Protein AF-A0A166N8Y9-F1 (afdb_monomer_lite)

Organism: NCBI:txid1314781

Foldseek 3Di:
DDDDDDDDDDDDDDDDDDDDDPPPPPDDPPPPVVVVVVVLVVQLVVLLVVLVVCLVVVVLVVSLVSLVVSCVSCVVVVPLQSNLLSLLSQLVSCVSVVVLVSNLVSLVVSVVSCVVCVVPDPDPSSPNLNRLVSNLVSLVSVDDPSPVVSVVSVVVSVVVVVVVVVVVVVVPPPPPDDDD

pLDDT: mean 71.62, std 19.55, range [33.66, 93.81]

Secondary structure (DSSP, 8-state):
------------------PPP---------HHHHHHHHHHHHHHHHHHHHHHHHHHTT-HHHHHHHHHHHHHHHHHHT-HHHHHHHHHHHHHHHHHTT-HHHHHHHHHHHHHHHHHHGGG---GGGSGGGTHHHHHHHHHHH-HHHHHHHHHHHHHHHHHHHHHHHHHHTTGGGSS----

Radius of gyration: 31.14 Å; chains: 1; bounding box: 66×86×110 Å

Structure (mmCIF, N/CA/C/O backbone):
data_AF-A0A166N8Y9-F1
#
_entry.id   AF-A0A166N8Y9-F1
#
loop_
_atom_site.group_PDB
_atom_sit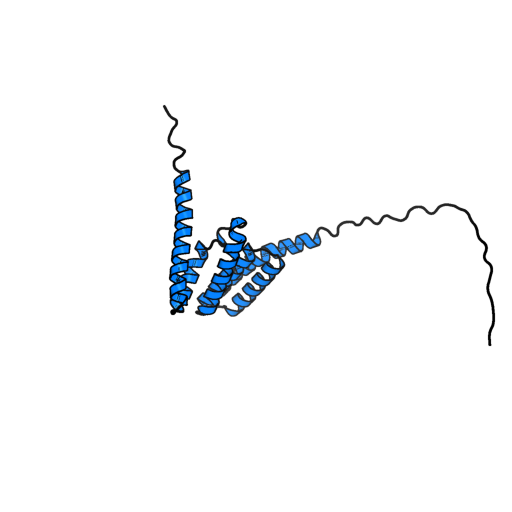e.id
_atom_site.type_symbol
_atom_site.label_atom_id
_atom_site.label_alt_id
_atom_site.label_comp_id
_atom_site.label_asym_id
_atom_site.label_entity_id
_atom_site.label_seq_id
_atom_site.pdbx_PDB_ins_code
_atom_site.Cartn_x
_atom_site.Cartn_y
_atom_site.Cartn_z
_atom_site.occupancy
_atom_site.B_iso_or_equiv
_atom_site.auth_seq_id
_atom_site.auth_comp_id
_atom_site.auth_asym_id
_atom_site.auth_atom_id
_atom_site.pdbx_PDB_model_num
ATOM 1 N N . MET A 1 1 ? 45.194 -43.444 56.008 1.00 37.38 1 MET A N 1
ATOM 2 C CA . MET A 1 1 ? 46.323 -44.370 55.785 1.00 37.38 1 MET A CA 1
ATOM 3 C C . MET A 1 1 ? 45.766 -45.474 54.902 1.00 37.38 1 MET A C 1
ATOM 5 O O . MET A 1 1 ? 44.922 -46.213 55.378 1.00 37.38 1 MET A O 1
ATOM 9 N N . SER A 1 2 ? 45.839 -45.320 53.576 1.00 37.31 2 SER A N 1
ATOM 10 C CA . SER A 1 2 ? 46.911 -45.880 52.722 1.00 37.31 2 SER A CA 1
ATOM 11 C C . SER A 1 2 ? 46.901 -47.411 52.855 1.00 37.31 2 SER A C 1
ATOM 13 O O . SER A 1 2 ? 46.999 -47.903 53.967 1.00 37.31 2 SER A O 1
ATOM 15 N N . THR A 1 3 ? 46.682 -48.221 51.819 1.00 39.25 3 THR A N 1
ATOM 16 C CA . THR A 1 3 ? 47.537 -48.358 50.631 1.00 39.25 3 THR A CA 1
ATOM 17 C C . THR A 1 3 ? 46.994 -49.506 49.751 1.00 39.25 3 THR A C 1
ATOM 19 O O . THR A 1 3 ? 46.595 -50.520 50.313 1.00 39.25 3 THR A O 1
ATOM 22 N N . THR A 1 4 ? 47.111 -49.360 48.415 1.00 44.19 4 THR A N 1
ATOM 23 C CA . THR A 1 4 ? 47.777 -50.335 47.500 1.00 44.19 4 THR A CA 1
ATOM 24 C C . THR A 1 4 ? 47.027 -51.637 47.168 1.00 44.19 4 THR A C 1
ATOM 26 O O . THR A 1 4 ? 46.474 -52.274 48.044 1.00 44.19 4 THR A O 1
ATOM 29 N N . THR A 1 5 ? 47.003 -52.190 45.952 1.00 43.38 5 THR A N 1
ATOM 30 C CA . THR A 1 5 ? 47.505 -51.840 44.611 1.00 43.38 5 THR A CA 1
ATOM 31 C C . THR A 1 5 ? 46.983 -52.921 43.650 1.00 43.38 5 THR A C 1
ATOM 33 O O . THR A 1 5 ? 46.765 -54.058 44.058 1.00 43.38 5 THR A O 1
ATOM 36 N N . LEU A 1 6 ? 46.780 -52.495 42.398 1.00 40.38 6 LEU A N 1
ATOM 37 C CA . LEU A 1 6 ? 46.874 -53.170 41.091 1.00 40.38 6 LEU A CA 1
ATOM 38 C C . LEU A 1 6 ? 47.536 -54.582 41.071 1.00 40.38 6 LEU A C 1
ATOM 40 O O . LEU A 1 6 ? 48.357 -54.893 41.916 1.00 40.38 6 LEU A O 1
ATOM 44 N N . LEU A 1 7 ? 47.371 -55.497 40.112 1.00 38.66 7 LEU A N 1
ATOM 45 C CA . LEU A 1 7 ? 47.236 -55.459 38.647 1.00 38.66 7 LEU A CA 1
ATOM 46 C C . LEU A 1 7 ? 47.187 -56.940 38.208 1.00 38.66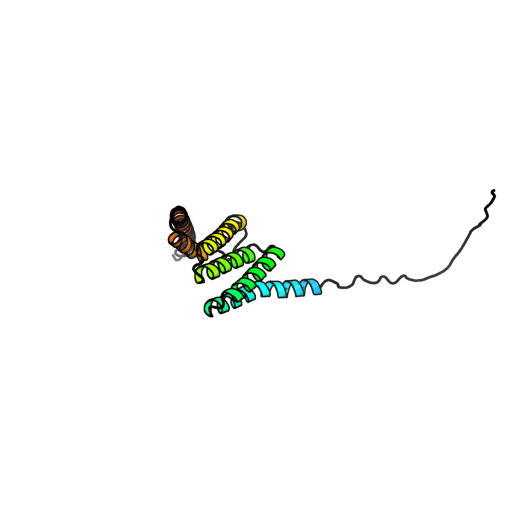 7 LEU A C 1
ATOM 48 O O . LEU A 1 7 ? 47.832 -57.757 38.862 1.00 38.66 7 LEU A O 1
ATOM 52 N N . ALA A 1 8 ? 46.539 -57.260 37.084 1.00 37.06 8 ALA A N 1
ATOM 53 C CA . ALA A 1 8 ? 47.124 -58.054 35.983 1.00 37.06 8 ALA A CA 1
ATOM 54 C C . ALA A 1 8 ? 46.040 -58.677 35.085 1.00 37.06 8 ALA A C 1
ATOM 56 O O . ALA A 1 8 ? 45.440 -59.701 35.395 1.00 37.06 8 ALA A O 1
ATOM 57 N N . THR A 1 9 ? 45.853 -58.065 33.919 1.00 44.09 9 THR A N 1
ATOM 58 C CA . THR A 1 9 ? 45.483 -58.732 32.659 1.00 44.09 9 THR A CA 1
ATOM 59 C C . THR A 1 9 ? 46.648 -59.597 32.154 1.00 44.09 9 THR A C 1
ATOM 61 O O . THR A 1 9 ? 47.800 -59.254 32.434 1.00 44.09 9 THR A O 1
ATOM 64 N N . PRO A 1 10 ? 46.395 -60.671 31.382 1.00 52.06 10 PRO A N 1
ATOM 65 C CA . PRO A 1 10 ? 46.471 -60.606 29.904 1.00 52.06 10 PRO A CA 1
ATOM 66 C C . PRO A 1 10 ? 45.335 -61.420 29.227 1.00 52.06 10 PRO A C 1
ATOM 68 O O . PRO A 1 10 ? 44.859 -62.398 29.784 1.00 52.06 10 PRO A O 1
ATOM 71 N N . SER A 1 11 ? 44.698 -60.969 28.142 1.00 36.09 11 SER A N 1
ATOM 72 C CA . SER A 1 11 ? 45.144 -60.797 26.741 1.00 36.09 11 SER A CA 1
ATOM 73 C C . SER A 1 11 ? 44.938 -62.037 25.851 1.00 36.09 11 SER A C 1
ATOM 75 O O . SER A 1 11 ? 45.506 -63.090 26.118 1.00 36.09 11 SER A O 1
ATOM 77 N N . ALA A 1 12 ? 44.222 -61.788 24.740 1.00 38.00 12 ALA A N 1
ATOM 78 C CA . ALA A 1 12 ? 44.209 -62.485 23.444 1.00 38.00 12 ALA A CA 1
ATOM 79 C C . ALA A 1 12 ? 43.550 -63.882 23.362 1.00 38.00 12 ALA A C 1
ATOM 81 O O . ALA A 1 12 ? 43.717 -64.711 24.238 1.00 38.00 12 ALA A O 1
ATOM 82 N N . ALA A 1 13 ? 42.852 -64.280 22.295 1.00 35.88 13 ALA A N 1
ATOM 83 C CA . ALA A 1 13 ? 42.321 -63.643 21.086 1.00 35.88 13 ALA A CA 1
ATOM 84 C C . ALA A 1 13 ? 41.553 -64.734 20.298 1.00 35.88 13 ALA A C 1
ATOM 86 O O . ALA A 1 13 ? 41.742 -65.919 20.564 1.00 35.88 13 ALA A O 1
ATOM 87 N N . THR A 1 14 ? 40.825 -64.311 19.251 1.00 38.50 14 THR A N 1
ATOM 88 C CA . THR A 1 14 ? 40.506 -65.101 18.035 1.00 38.50 14 THR A CA 1
ATOM 89 C C . THR A 1 14 ? 39.336 -66.083 18.171 1.00 38.50 14 THR A C 1
ATOM 91 O O . THR A 1 14 ? 39.322 -66.926 19.049 1.00 38.50 14 THR A O 1
ATOM 94 N N . SER A 1 15 ? 38.336 -66.151 17.296 1.00 35.28 15 SER A N 1
ATOM 95 C CA . SER A 1 15 ? 37.888 -65.387 16.126 1.00 35.28 15 SER A CA 1
ATOM 96 C C . SER A 1 15 ? 36.606 -66.090 15.663 1.00 35.28 15 SER A C 1
ATOM 98 O O . SER A 1 15 ? 36.519 -67.313 15.768 1.00 35.28 15 SER A O 1
ATOM 100 N N . GLY A 1 16 ? 35.655 -65.356 15.087 1.00 33.66 16 GLY A N 1
ATOM 101 C CA . GLY A 1 16 ? 34.751 -65.966 14.114 1.00 33.66 16 GLY A CA 1
ATOM 102 C C . GLY A 1 16 ? 33.277 -65.611 14.235 1.00 33.66 16 GLY A C 1
ATOM 103 O O . GLY A 1 16 ? 32.500 -66.364 14.805 1.00 33.66 16 GLY A O 1
ATOM 104 N N . ARG A 1 17 ? 32.908 -64.578 13.466 1.00 36.00 17 ARG A N 1
ATOM 105 C CA . ARG A 1 17 ? 31.687 -64.526 12.641 1.00 36.00 17 ARG A CA 1
ATOM 106 C C . ARG A 1 17 ? 30.414 -63.985 13.308 1.00 36.00 17 ARG A C 1
ATOM 108 O O . ARG A 1 17 ? 29.507 -64.726 13.663 1.00 36.00 17 ARG A O 1
ATOM 115 N N . MET A 1 18 ? 30.298 -62.655 13.311 1.00 34.88 18 MET A N 1
ATOM 116 C CA . MET A 1 18 ? 29.015 -61.950 13.388 1.00 34.88 18 MET A CA 1
ATOM 117 C C . MET A 1 18 ? 28.825 -61.157 12.089 1.00 34.88 18 MET A C 1
ATOM 119 O O . MET A 1 18 ? 29.598 -60.258 11.770 1.00 34.88 18 MET A O 1
ATOM 123 N N . THR A 1 19 ? 27.851 -61.576 11.290 1.00 42.44 19 THR A N 1
ATOM 124 C CA . THR A 1 19 ? 27.363 -60.885 10.089 1.00 42.44 19 THR A CA 1
ATOM 125 C C . THR A 1 19 ? 26.189 -59.967 10.453 1.00 42.44 19 THR A C 1
ATOM 127 O O . THR A 1 19 ? 25.627 -60.093 11.538 1.00 42.44 19 THR A O 1
ATOM 130 N N . PRO A 1 20 ? 25.727 -59.160 9.493 1.00 43.72 20 PRO A N 1
ATOM 131 C CA . PRO A 1 20 ? 26.089 -57.770 9.278 1.00 43.72 20 PRO A CA 1
ATOM 132 C C . PRO A 1 20 ? 25.250 -56.803 10.130 1.00 43.72 20 PRO A C 1
ATOM 134 O O . PRO A 1 20 ? 24.084 -57.043 10.434 1.00 43.72 20 PRO A O 1
ATOM 137 N N . ILE A 1 21 ? 25.849 -55.663 10.465 1.00 45.69 21 ILE A N 1
ATOM 138 C CA . ILE A 1 21 ? 25.146 -54.508 11.024 1.00 45.69 21 ILE A CA 1
ATOM 139 C C . ILE A 1 21 ? 24.193 -54.022 9.933 1.00 45.69 21 ILE A C 1
ATOM 141 O O . ILE A 1 21 ? 24.643 -53.643 8.851 1.00 45.69 21 ILE A O 1
ATOM 145 N N . SER A 1 22 ? 22.890 -54.077 10.195 1.00 36.88 22 SER A N 1
ATOM 146 C CA . SER A 1 22 ? 21.878 -53.489 9.327 1.00 36.88 22 SER A CA 1
ATOM 147 C C . SER A 1 22 ? 22.235 -52.028 9.072 1.00 36.88 22 SER A C 1
ATOM 149 O O . SER A 1 22 ? 22.172 -51.188 9.968 1.00 36.88 22 SER A O 1
ATOM 151 N N . THR A 1 23 ? 22.621 -51.725 7.838 1.00 39.50 23 THR A N 1
ATOM 152 C CA . THR A 1 23 ? 22.597 -50.378 7.286 1.00 39.50 23 THR A CA 1
ATOM 153 C C . THR A 1 23 ? 21.136 -49.956 7.208 1.00 39.50 23 THR A C 1
ATOM 155 O O . THR A 1 23 ? 20.470 -50.138 6.190 1.00 39.50 23 THR A O 1
ATOM 158 N N . THR A 1 24 ? 20.609 -49.424 8.313 1.00 42.00 24 THR A N 1
ATOM 159 C CA . THR A 1 24 ? 19.334 -48.711 8.294 1.00 42.00 24 THR A CA 1
ATOM 160 C C . THR A 1 24 ? 19.520 -47.515 7.380 1.00 42.00 24 THR A C 1
ATOM 162 O O . THR A 1 24 ? 20.180 -46.527 7.697 1.00 42.00 24 THR A O 1
ATOM 165 N N . THR A 1 25 ? 18.977 -47.686 6.188 1.00 41.31 25 THR A N 1
ATOM 166 C CA . THR A 1 25 ? 18.838 -46.704 5.136 1.00 41.31 25 THR A CA 1
ATOM 167 C C . THR A 1 25 ? 18.170 -45.475 5.745 1.00 41.31 25 THR A C 1
ATOM 169 O O . THR A 1 25 ? 17.063 -45.566 6.277 1.00 41.31 25 THR A O 1
ATOM 172 N N . LEU A 1 26 ? 18.851 -44.328 5.684 1.00 43.00 26 LEU A N 1
ATOM 173 C CA . LEU A 1 26 ? 18.283 -43.007 5.942 1.00 43.00 26 LEU A CA 1
ATOM 174 C C . LEU A 1 26 ? 17.269 -42.720 4.823 1.00 43.00 26 LEU A C 1
ATOM 176 O O . LEU A 1 26 ? 17.561 -42.045 3.841 1.00 43.00 26 LEU A O 1
ATOM 180 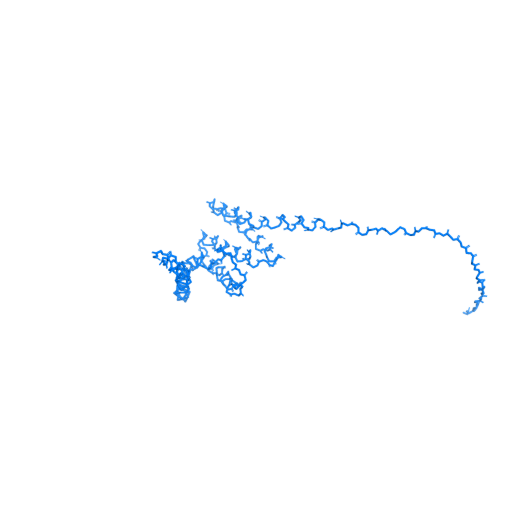N N . SER A 1 27 ? 16.108 -43.363 4.923 1.00 40.84 27 SER A N 1
ATOM 181 C CA . SER A 1 27 ? 15.041 -43.331 3.935 1.00 40.84 27 SER A CA 1
ATOM 182 C C . SER A 1 27 ? 14.030 -42.256 4.317 1.00 40.84 27 SER A C 1
ATOM 184 O O . SER A 1 27 ? 13.340 -42.357 5.328 1.00 40.84 27 SER A O 1
ATOM 186 N N . ALA A 1 28 ? 13.960 -41.237 3.462 1.00 41.53 28 ALA A N 1
ATOM 187 C CA . ALA A 1 28 ? 12.774 -40.426 3.203 1.00 41.53 28 ALA A CA 1
ATOM 188 C C . ALA A 1 28 ? 12.212 -39.563 4.355 1.00 41.53 28 ALA A C 1
ATOM 190 O O . ALA A 1 28 ? 11.026 -39.615 4.660 1.00 41.53 28 ALA A O 1
ATOM 191 N N . ALA A 1 29 ? 13.014 -38.634 4.884 1.00 43.50 29 ALA A N 1
ATOM 192 C CA . ALA A 1 29 ? 12.494 -37.433 5.562 1.00 43.50 29 ALA A CA 1
ATOM 193 C C . ALA A 1 29 ? 12.285 -36.241 4.595 1.00 43.50 29 ALA A C 1
ATOM 195 O O . ALA A 1 29 ? 12.289 -35.086 5.011 1.00 43.50 29 ALA A O 1
ATOM 196 N N . ALA A 1 30 ? 12.142 -36.502 3.292 1.00 49.38 30 ALA A N 1
ATOM 197 C CA . ALA A 1 30 ? 12.064 -35.461 2.267 1.00 49.38 30 ALA A CA 1
ATOM 198 C C . ALA A 1 30 ? 10.645 -34.985 1.860 1.00 49.38 30 ALA A C 1
ATOM 200 O O . ALA A 1 30 ? 10.565 -33.859 1.370 1.00 49.38 30 ALA A O 1
ATOM 201 N N . PRO A 1 31 ? 9.515 -35.712 2.046 1.00 47.84 31 PRO A N 1
ATOM 202 C CA . PRO A 1 31 ? 8.248 -35.227 1.485 1.00 47.84 31 PRO A CA 1
ATOM 203 C C . PRO A 1 31 ? 7.469 -34.276 2.415 1.00 47.84 31 PRO A C 1
ATOM 205 O O . PRO A 1 31 ? 6.667 -33.480 1.932 1.00 47.84 31 PRO A O 1
ATOM 208 N N . THR A 1 32 ? 7.702 -34.296 3.735 1.00 42.88 32 THR A N 1
ATOM 209 C CA . THR A 1 32 ? 6.866 -33.541 4.696 1.00 42.88 32 THR A CA 1
ATOM 210 C C . THR A 1 32 ? 7.144 -32.035 4.691 1.00 42.88 32 THR A C 1
ATOM 212 O O . THR A 1 32 ? 6.224 -31.233 4.837 1.00 42.88 32 THR A O 1
ATOM 215 N N . ILE A 1 33 ? 8.396 -31.628 4.469 1.00 46.88 33 ILE A N 1
ATOM 216 C CA . ILE A 1 33 ? 8.770 -30.203 4.437 1.00 46.88 33 ILE A CA 1
ATOM 217 C C . ILE A 1 33 ? 8.246 -29.538 3.152 1.00 46.88 33 ILE A C 1
ATOM 219 O O . ILE A 1 33 ? 7.830 -28.379 3.174 1.00 46.88 33 ILE A O 1
ATOM 223 N N . LEU A 1 34 ? 8.175 -30.291 2.049 1.00 41.38 34 LEU A N 1
ATOM 224 C CA . LEU A 1 34 ? 7.706 -29.779 0.762 1.00 41.38 34 LEU A CA 1
ATOM 225 C C . LEU A 1 34 ? 6.181 -29.563 0.738 1.00 41.38 34 LEU A C 1
ATOM 227 O O . LEU A 1 34 ? 5.712 -28.580 0.166 1.00 41.38 34 LEU A O 1
ATOM 231 N N . ALA A 1 35 ? 5.408 -30.409 1.430 1.00 36.38 35 ALA A N 1
ATOM 232 C CA . ALA A 1 35 ? 3.959 -30.241 1.564 1.00 36.38 35 ALA A CA 1
ATOM 233 C C . ALA A 1 35 ? 3.579 -29.036 2.449 1.00 36.38 35 ALA A C 1
ATOM 235 O O . ALA A 1 35 ? 2.655 -28.294 2.119 1.00 36.38 35 ALA A O 1
ATOM 236 N N . ALA A 1 36 ? 4.325 -28.783 3.531 1.00 40.53 36 ALA A N 1
ATOM 237 C CA . ALA A 1 36 ? 4.107 -27.610 4.380 1.00 40.53 36 ALA A CA 1
ATOM 238 C C . ALA A 1 36 ? 4.438 -26.298 3.643 1.00 40.53 36 ALA A C 1
ATOM 240 O O . ALA A 1 36 ? 3.688 -25.329 3.739 1.00 40.53 36 ALA A O 1
ATOM 241 N N . ALA A 1 37 ? 5.506 -26.274 2.840 1.00 40.59 37 ALA A N 1
ATOM 242 C CA . ALA A 1 37 ? 5.863 -25.105 2.037 1.00 40.59 37 ALA A CA 1
ATOM 243 C C . ALA A 1 37 ? 4.835 -24.800 0.928 1.00 40.59 37 ALA A C 1
ATOM 245 O O . ALA A 1 37 ? 4.585 -23.622 0.658 1.00 40.59 37 ALA A O 1
ATOM 246 N N . ALA A 1 38 ? 4.213 -25.837 0.344 1.00 40.16 38 ALA A N 1
ATOM 247 C CA . ALA A 1 38 ? 3.184 -25.724 -0.695 1.00 40.16 38 ALA A CA 1
ATOM 248 C C . ALA A 1 38 ? 1.836 -25.188 -0.162 1.00 40.16 38 ALA A C 1
ATOM 250 O O . ALA A 1 38 ? 1.210 -24.334 -0.794 1.00 40.16 38 ALA A O 1
ATOM 251 N N . VAL A 1 39 ? 1.422 -25.616 1.038 1.00 47.66 39 VAL A N 1
ATOM 252 C CA . VAL A 1 39 ? 0.235 -25.072 1.731 1.00 47.66 39 VAL A CA 1
ATOM 253 C C . VAL A 1 39 ? 0.458 -23.608 2.125 1.00 47.66 39 VAL A C 1
ATOM 255 O O . VAL A 1 39 ? -0.444 -22.776 2.020 1.00 47.66 39 VAL A O 1
ATOM 258 N N . VAL A 1 40 ? 1.691 -23.263 2.500 1.00 49.56 40 VAL A N 1
ATOM 259 C CA . VAL A 1 40 ? 2.084 -21.901 2.869 1.00 49.56 40 VAL A CA 1
ATOM 260 C C . VAL A 1 40 ? 2.152 -20.957 1.648 1.00 49.56 40 VAL A C 1
ATOM 262 O O . VAL A 1 40 ? 1.774 -19.794 1.774 1.00 49.56 40 VAL A O 1
ATOM 265 N N . THR A 1 41 ? 2.548 -21.425 0.452 1.00 46.94 41 THR A N 1
ATOM 266 C CA . THR A 1 41 ? 2.495 -20.629 -0.803 1.00 46.94 41 THR A CA 1
ATOM 267 C C . THR A 1 41 ? 1.077 -20.216 -1.193 1.00 46.94 41 THR A C 1
ATOM 269 O O . THR A 1 41 ? 0.863 -19.093 -1.641 1.00 46.94 41 THR A O 1
ATOM 272 N N . THR A 1 42 ? 0.091 -21.097 -1.006 1.00 53.62 42 THR A N 1
ATOM 273 C CA . THR A 1 42 ? -1.320 -20.774 -1.269 1.00 53.62 42 THR A CA 1
ATOM 274 C C . THR A 1 42 ? -1.946 -19.944 -0.154 1.00 53.62 42 THR A C 1
ATOM 276 O O . THR A 1 42 ? -2.888 -19.199 -0.411 1.00 53.62 42 THR A O 1
ATOM 279 N N . ALA A 1 43 ? -1.411 -20.026 1.068 1.00 59.47 43 ALA A N 1
ATOM 280 C CA . ALA A 1 43 ? -1.954 -19.327 2.225 1.00 59.47 43 ALA A CA 1
ATOM 281 C C . ALA A 1 43 ? -1.860 -17.805 2.075 1.00 59.47 43 ALA A C 1
ATOM 283 O O . ALA A 1 43 ? -2.883 -17.148 2.171 1.00 59.47 43 ALA A O 1
ATOM 284 N N . ALA A 1 44 ? -0.693 -17.226 1.769 1.00 63.53 44 ALA A N 1
ATOM 285 C CA . ALA A 1 44 ? -0.552 -15.761 1.708 1.00 63.53 44 ALA A CA 1
ATOM 286 C C . ALA A 1 44 ? -1.457 -15.116 0.636 1.00 63.53 44 ALA A C 1
ATOM 288 O O . ALA A 1 44 ? -2.130 -14.117 0.884 1.00 63.53 44 ALA A O 1
ATOM 289 N N . ALA A 1 45 ? -1.546 -15.726 -0.551 1.00 65.50 45 ALA A N 1
ATOM 290 C CA . ALA A 1 45 ? -2.422 -15.242 -1.617 1.00 65.50 45 ALA A CA 1
ATOM 291 C C . ALA A 1 45 ? -3.915 -15.431 -1.291 1.00 65.50 45 ALA A C 1
ATOM 293 O O . ALA A 1 45 ? -4.720 -14.541 -1.571 1.00 65.50 45 ALA A O 1
ATOM 294 N N . ALA A 1 46 ? -4.287 -16.558 -0.677 1.00 64.88 46 ALA A N 1
ATOM 295 C CA . ALA A 1 46 ? -5.655 -16.798 -0.228 1.00 64.88 46 ALA A CA 1
ATOM 296 C C . ALA A 1 46 ? -6.057 -15.857 0.920 1.00 64.88 46 ALA A C 1
ATOM 298 O O . ALA A 1 46 ? -7.158 -15.318 0.891 1.00 64.88 46 ALA A O 1
ATOM 299 N N . ILE A 1 47 ? -5.154 -15.596 1.872 1.00 71.56 47 ILE A N 1
ATOM 300 C CA . ILE A 1 47 ? -5.345 -14.661 2.990 1.00 71.56 47 ILE A CA 1
ATOM 301 C C . ILE A 1 47 ? -5.513 -13.229 2.470 1.00 71.56 47 ILE A C 1
ATOM 303 O O . ILE A 1 47 ? -6.373 -12.491 2.942 1.00 71.56 47 ILE A O 1
ATOM 307 N N . ALA A 1 48 ? -4.745 -12.833 1.452 1.00 69.88 48 ALA A N 1
ATOM 308 C CA . ALA A 1 48 ? -4.924 -11.532 0.816 1.00 69.88 48 ALA A CA 1
ATOM 309 C C . ALA A 1 48 ? -6.302 -11.406 0.143 1.00 69.88 48 ALA A C 1
ATOM 311 O O . ALA A 1 48 ? -6.935 -10.354 0.231 1.00 69.88 48 ALA A O 1
ATOM 312 N N . LYS A 1 49 ? -6.797 -12.473 -0.497 1.00 75.38 49 LYS A N 1
ATOM 313 C CA . LYS A 1 49 ? -8.134 -12.489 -1.104 1.00 75.38 49 LYS A CA 1
ATOM 314 C C . LYS A 1 49 ? -9.236 -12.390 -0.045 1.00 75.38 49 LYS A C 1
ATOM 316 O O . LYS A 1 49 ? -10.099 -11.523 -0.154 1.00 75.38 49 LYS A O 1
ATOM 321 N N . THR A 1 50 ? -9.187 -13.200 1.007 1.00 76.06 50 THR A N 1
ATOM 322 C CA . THR A 1 50 ? -10.186 -13.132 2.086 1.00 76.06 50 THR A CA 1
ATOM 323 C C . THR A 1 50 ? -10.143 -11.788 2.814 1.00 76.06 50 THR A C 1
ATOM 325 O O . THR A 1 50 ? -11.185 -11.232 3.148 1.00 76.06 50 THR A O 1
ATOM 328 N N . ALA A 1 51 ? -8.963 -11.185 2.982 1.00 75.12 51 ALA A N 1
ATOM 329 C CA . ALA A 1 51 ? -8.846 -9.837 3.529 1.00 75.12 51 ALA A CA 1
ATOM 330 C C . ALA A 1 51 ? -9.573 -8.787 2.671 1.00 75.12 51 ALA A C 1
ATOM 332 O O . ALA A 1 51 ? -10.229 -7.909 3.227 1.00 75.12 51 ALA A O 1
ATOM 333 N N . THR A 1 52 ? -9.526 -8.881 1.335 1.00 76.62 52 THR A N 1
ATOM 334 C CA . THR A 1 52 ? -10.292 -7.962 0.468 1.00 76.62 52 THR A CA 1
ATOM 335 C C . THR A 1 52 ? -11.803 -8.116 0.629 1.00 76.62 52 THR A C 1
ATOM 337 O O . THR A 1 52 ? -12.523 -7.118 0.633 1.00 76.62 52 THR A O 1
ATOM 340 N N . GLU A 1 53 ? -12.282 -9.340 0.850 1.00 80.62 53 GLU A N 1
ATOM 341 C CA . GLU A 1 53 ? -13.693 -9.614 1.136 1.00 80.62 53 GLU A CA 1
ATOM 342 C C . GLU A 1 53 ? -14.103 -9.006 2.489 1.00 80.62 53 GLU A C 1
ATOM 344 O O . GLU A 1 53 ? -15.132 -8.336 2.586 1.00 80.62 53 GLU A O 1
ATOM 349 N N . HIS A 1 54 ? -13.258 -9.135 3.517 1.00 75.75 54 HIS A N 1
ATOM 350 C CA . HIS A 1 54 ? -13.485 -8.504 4.820 1.00 75.75 54 HIS A CA 1
ATOM 351 C C . HIS A 1 54 ? -13.451 -6.969 4.763 1.00 75.75 54 HIS A C 1
ATOM 353 O O . HIS A 1 54 ? -14.243 -6.324 5.453 1.00 75.75 54 HIS A O 1
ATOM 359 N N . ILE A 1 55 ? -12.585 -6.372 3.934 1.00 77.56 55 ILE A N 1
ATOM 360 C CA . ILE A 1 55 ? -12.566 -4.919 3.686 1.00 77.56 55 ILE A CA 1
ATOM 361 C C . ILE A 1 55 ? -13.894 -4.474 3.068 1.00 77.56 55 ILE A C 1
ATOM 363 O O . ILE A 1 55 ? -14.498 -3.521 3.557 1.00 77.56 55 ILE A O 1
ATOM 367 N N . ALA A 1 56 ? -14.383 -5.184 2.046 1.00 80.12 56 ALA A N 1
ATOM 368 C CA . ALA A 1 56 ? -15.665 -4.884 1.408 1.00 80.12 56 ALA A CA 1
ATOM 369 C C . ALA A 1 56 ? -16.856 -5.045 2.371 1.00 80.12 56 ALA A C 1
ATOM 371 O O . ALA A 1 56 ? -17.826 -4.294 2.292 1.00 80.12 56 ALA A O 1
ATOM 372 N N . ALA A 1 57 ? -16.762 -5.981 3.319 1.00 84.19 57 ALA A N 1
ATOM 373 C CA . ALA A 1 57 ? -17.747 -6.183 4.380 1.00 84.19 57 ALA A CA 1
ATOM 374 C C . ALA A 1 57 ? -17.626 -5.181 5.552 1.00 84.19 57 ALA A C 1
ATOM 376 O O . ALA A 1 57 ? -18.382 -5.282 6.519 1.00 84.19 57 ALA A O 1
ATOM 377 N N . GLY A 1 58 ? -16.670 -4.243 5.517 1.00 82.38 58 GLY A N 1
ATOM 378 C CA . GLY A 1 58 ? -16.420 -3.275 6.594 1.00 82.38 58 GLY A CA 1
ATOM 379 C C . GLY A 1 58 ? -15.807 -3.882 7.864 1.00 82.38 58 GLY A C 1
ATOM 380 O O . GLY A 1 58 ? -15.713 -3.219 8.898 1.00 82.38 58 GLY A O 1
ATOM 381 N N . GLN A 1 59 ? -15.363 -5.139 7.812 1.00 87.06 59 GLN A N 1
ATOM 382 C CA . GLN A 1 59 ? -14.776 -5.876 8.933 1.00 87.06 59 GLN A CA 1
ATOM 383 C C . GLN A 1 59 ? -13.270 -5.611 9.037 1.00 87.06 59 GLN A C 1
ATOM 385 O O . GLN A 1 59 ? -12.440 -6.523 9.019 1.00 87.06 59 GLN A O 1
ATOM 390 N N . TYR A 1 60 ? -12.909 -4.336 9.167 1.00 85.56 60 TYR A N 1
ATOM 391 C CA . TYR A 1 60 ? -11.526 -3.878 9.058 1.00 85.56 60 TYR A CA 1
ATOM 392 C C . TYR A 1 60 ? -10.567 -4.498 10.083 1.00 85.56 60 TYR A C 1
ATOM 394 O O . TYR A 1 60 ? -9.422 -4.774 9.747 1.00 85.56 60 TYR A O 1
ATOM 402 N N . GLY A 1 61 ? -11.029 -4.770 11.308 1.00 84.31 61 GLY A N 1
ATOM 403 C CA . GLY A 1 61 ? -10.195 -5.399 12.340 1.00 84.31 61 GLY A CA 1
ATOM 404 C C . GLY A 1 61 ? -9.807 -6.845 12.011 1.00 84.31 61 GLY A C 1
ATOM 405 O O . GLY A 1 61 ? -8.670 -7.240 12.244 1.00 84.31 61 GLY A O 1
ATOM 406 N N . HIS A 1 62 ? -10.718 -7.621 11.412 1.00 81.75 62 HIS A N 1
ATOM 407 C CA . HIS A 1 62 ? -10.413 -8.988 10.971 1.00 81.75 62 HIS A CA 1
ATOM 408 C C . HIS A 1 62 ? -9.470 -8.974 9.764 1.00 81.75 62 HIS A C 1
ATOM 410 O O . HIS A 1 62 ? -8.515 -9.746 9.719 1.00 81.75 62 HIS A O 1
ATOM 416 N N . ALA A 1 63 ? -9.696 -8.052 8.822 1.00 85.19 63 ALA A N 1
ATOM 417 C CA . ALA A 1 63 ? -8.803 -7.857 7.686 1.00 85.19 63 ALA A CA 1
ATOM 418 C C . ALA A 1 63 ? -7.381 -7.458 8.123 1.00 85.19 63 ALA A C 1
ATOM 420 O O . ALA A 1 63 ? -6.415 -7.933 7.535 1.00 85.19 63 ALA A O 1
ATOM 421 N N . GLU A 1 64 ? -7.240 -6.627 9.162 1.00 87.69 64 GLU A N 1
ATOM 422 C CA . GLU A 1 64 ? -5.932 -6.198 9.671 1.00 87.69 64 GLU A CA 1
ATOM 423 C C . GLU A 1 64 ? -5.106 -7.374 10.187 1.00 87.69 64 GLU A C 1
ATOM 425 O O . GLU A 1 64 ? -3.964 -7.549 9.766 1.00 87.69 64 GLU A O 1
ATOM 430 N N . VAL A 1 65 ? -5.698 -8.214 11.040 1.00 88.25 65 VAL A N 1
ATOM 431 C CA . VAL A 1 65 ? -5.020 -9.395 11.596 1.00 88.25 65 VAL A CA 1
ATOM 432 C C . VAL A 1 65 ? -4.583 -10.341 10.478 1.00 88.25 65 VAL A C 1
ATOM 434 O O . VAL A 1 65 ? -3.421 -10.735 10.425 1.00 88.25 65 VAL A O 1
ATOM 437 N N . LEU A 1 66 ? -5.479 -10.631 9.531 1.00 87.56 66 LEU A N 1
ATOM 438 C CA . LEU A 1 66 ? -5.180 -11.501 8.392 1.00 87.56 66 LEU A CA 1
ATOM 439 C C . LEU A 1 66 ? -4.031 -10.958 7.528 1.00 87.56 66 LEU A C 1
ATOM 441 O O . LEU A 1 66 ? -3.132 -11.703 7.138 1.00 87.56 66 LEU A O 1
ATOM 445 N N . LEU A 1 67 ? -4.024 -9.656 7.234 1.00 87.25 67 LEU A N 1
ATOM 446 C CA . LEU A 1 67 ? -2.964 -9.049 6.429 1.00 87.25 67 LEU A CA 1
ATOM 447 C C . LEU A 1 67 ? -1.619 -8.993 7.164 1.00 87.25 67 LEU A C 1
ATOM 449 O O . LEU A 1 67 ? -0.581 -9.186 6.529 1.00 87.25 67 LEU A O 1
ATOM 453 N N . LEU A 1 68 ? -1.621 -8.786 8.483 1.00 89.69 68 LEU A N 1
ATOM 454 C CA . LEU A 1 68 ? -0.410 -8.854 9.304 1.00 89.69 68 LEU A CA 1
ATOM 455 C C . LEU A 1 68 ? 0.163 -10.277 9.357 1.00 89.69 68 LEU A C 1
ATOM 457 O O . LEU A 1 68 ? 1.373 -10.447 9.203 1.00 89.69 68 LEU A O 1
ATOM 461 N N . ASP A 1 69 ? -0.688 -11.296 9.480 1.00 88.06 69 ASP A N 1
ATOM 462 C CA . ASP A 1 69 ? -0.267 -12.700 9.419 1.00 88.06 69 ASP A CA 1
ATOM 463 C C . ASP A 1 69 ? 0.312 -13.052 8.042 1.00 88.06 69 ASP A C 1
ATOM 465 O O . ASP A 1 69 ? 1.368 -13.684 7.939 1.00 88.06 69 ASP A O 1
ATOM 469 N N . SER A 1 70 ? -0.328 -12.587 6.962 1.00 84.75 70 SER A N 1
ATOM 470 C CA . SER A 1 70 ? 0.197 -12.740 5.601 1.00 84.75 70 SER A CA 1
ATOM 471 C C . SER A 1 70 ? 1.562 -12.067 5.444 1.00 84.75 70 SER A C 1
ATOM 473 O O . SER A 1 70 ? 2.464 -12.639 4.828 1.00 84.75 70 SER A O 1
ATOM 475 N N . TYR A 1 71 ? 1.746 -10.872 6.009 1.00 88.25 71 TYR A N 1
ATOM 476 C CA . TYR A 1 71 ? 3.023 -10.158 5.991 1.00 88.25 71 TYR A CA 1
ATOM 477 C C . TYR A 1 71 ? 4.115 -10.926 6.753 1.00 88.25 71 TYR A C 1
ATOM 479 O O . TYR A 1 71 ? 5.197 -11.154 6.213 1.00 88.25 71 TYR A O 1
ATOM 487 N N . ALA A 1 72 ? 3.819 -11.413 7.962 1.00 88.31 72 ALA A N 1
ATOM 488 C CA . ALA A 1 72 ? 4.749 -12.216 8.757 1.00 88.31 72 ALA A CA 1
ATOM 489 C C . ALA A 1 72 ? 5.150 -13.518 8.042 1.00 88.31 72 ALA A C 1
ATOM 491 O O . ALA A 1 72 ? 6.327 -13.883 8.005 1.00 88.31 72 ALA A O 1
ATOM 492 N N . CYS A 1 73 ? 4.186 -14.188 7.408 1.00 85.19 73 CYS A N 1
ATOM 493 C CA . CYS A 1 73 ? 4.434 -15.363 6.581 1.00 85.19 73 CYS A CA 1
ATOM 494 C C . CYS A 1 73 ? 5.355 -15.037 5.391 1.00 85.19 73 CYS A C 1
ATOM 496 O O . CYS A 1 73 ? 6.313 -15.762 5.118 1.00 85.19 73 CYS A O 1
ATOM 498 N N . SER A 1 74 ? 5.116 -13.910 4.720 1.00 86.38 74 SER A N 1
ATOM 499 C CA . SER A 1 74 ? 5.913 -13.452 3.573 1.00 86.38 74 SER A CA 1
ATOM 500 C C . SER A 1 74 ? 7.360 -13.133 3.965 1.00 86.38 74 SER A C 1
ATOM 502 O O . SER A 1 74 ? 8.291 -13.522 3.257 1.00 86.38 74 SER A O 1
ATOM 504 N N . LEU A 1 75 ? 7.562 -12.523 5.140 1.00 87.69 75 LEU A N 1
ATOM 505 C CA . LEU A 1 75 ? 8.885 -12.297 5.730 1.00 87.69 75 LEU A CA 1
ATOM 506 C C . LEU A 1 75 ? 9.611 -13.610 6.044 1.00 87.69 75 LEU A C 1
ATOM 508 O O . LEU A 1 75 ? 10.784 -13.761 5.702 1.00 87.69 75 LEU A O 1
ATOM 512 N N . ALA A 1 76 ? 8.922 -14.579 6.653 1.00 86.88 76 ALA A N 1
ATOM 513 C CA . ALA A 1 76 ? 9.503 -15.886 6.967 1.00 86.88 76 ALA A CA 1
ATOM 514 C C . ALA A 1 76 ? 9.949 -16.639 5.703 1.00 86.88 76 ALA A C 1
ATOM 51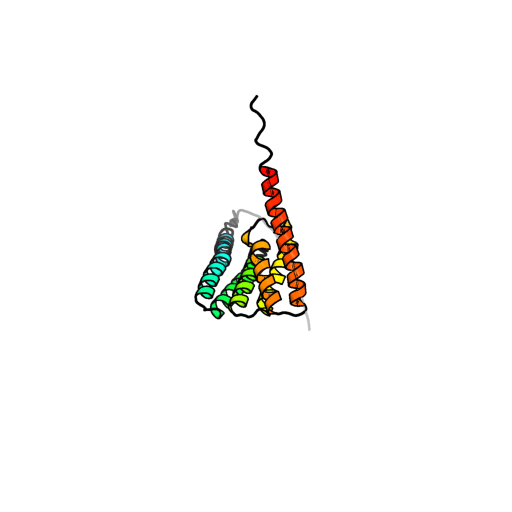6 O O . ALA A 1 76 ? 10.959 -17.342 5.711 1.00 86.88 76 ALA A O 1
ATOM 517 N N . ARG A 1 77 ? 9.216 -16.456 4.601 1.00 83.69 77 ARG A N 1
ATOM 518 C CA . ARG A 1 77 ? 9.524 -17.037 3.289 1.00 83.69 77 ARG A CA 1
ATOM 519 C C . ARG A 1 77 ? 10.585 -16.272 2.504 1.00 83.69 77 ARG A C 1
ATOM 521 O O . ARG A 1 77 ? 11.057 -16.805 1.506 1.00 83.69 77 ARG A O 1
ATOM 528 N N . ARG A 1 78 ? 10.934 -15.048 2.925 1.00 86.56 78 ARG A N 1
ATOM 529 C CA . ARG A 1 78 ? 11.809 -14.122 2.183 1.00 86.56 78 ARG A CA 1
ATOM 530 C C . ARG A 1 78 ? 11.351 -13.930 0.735 1.00 86.56 78 ARG A C 1
ATOM 532 O O . ARG A 1 78 ? 12.145 -14.017 -0.195 1.00 86.56 78 ARG A O 1
ATOM 539 N N . SER A 1 79 ? 10.046 -13.742 0.559 1.00 87.44 79 SER A N 1
ATOM 540 C CA . SER A 1 79 ? 9.441 -13.508 -0.751 1.00 87.44 79 SER A CA 1
ATOM 541 C C . SER A 1 79 ? 9.141 -12.026 -0.904 1.00 87.44 79 SER A C 1
ATOM 543 O O . SER A 1 79 ? 8.134 -11.545 -0.386 1.00 87.44 79 SER A O 1
ATOM 545 N N . ASP A 1 80 ? 10.012 -11.295 -1.599 1.00 87.81 80 ASP A N 1
ATOM 546 C CA . ASP A 1 80 ? 9.873 -9.842 -1.740 1.00 87.81 80 ASP A CA 1
ATOM 547 C C . ASP A 1 80 ? 8.557 -9.455 -2.425 1.00 87.81 80 ASP A C 1
ATOM 549 O O . ASP A 1 80 ? 7.883 -8.523 -1.992 1.00 87.81 80 ASP A O 1
ATOM 553 N N . VAL A 1 81 ? 8.120 -10.238 -3.417 1.00 88.25 81 VAL A N 1
ATOM 554 C CA . VAL A 1 81 ? 6.822 -10.054 -4.089 1.00 88.25 81 VAL A CA 1
ATOM 555 C C . VAL A 1 81 ? 5.662 -10.172 -3.095 1.00 88.25 81 VAL A C 1
ATOM 557 O O . VAL A 1 81 ? 4.761 -9.333 -3.079 1.00 88.25 81 VAL A O 1
ATOM 560 N N . ASP A 1 82 ? 5.680 -11.182 -2.223 1.00 86.75 82 ASP A N 1
ATOM 561 C CA . ASP A 1 82 ? 4.611 -11.374 -1.238 1.00 86.75 82 ASP A CA 1
ATOM 562 C C . ASP A 1 82 ? 4.632 -10.282 -0.160 1.00 86.75 82 ASP A C 1
ATOM 564 O O . ASP A 1 82 ? 3.573 -9.818 0.268 1.00 86.75 82 ASP A O 1
ATOM 568 N N . ILE A 1 83 ? 5.828 -9.825 0.232 1.00 90.19 83 ILE A N 1
ATOM 569 C CA . ILE A 1 83 ? 6.018 -8.727 1.185 1.00 90.19 83 ILE A CA 1
ATOM 570 C C . ILE A 1 83 ? 5.452 -7.422 0.608 1.00 90.19 83 ILE A C 1
ATOM 572 O O . ILE A 1 83 ? 4.631 -6.782 1.266 1.00 90.19 83 ILE A O 1
ATOM 576 N N . ILE A 1 84 ? 5.819 -7.051 -0.627 1.00 91.25 84 ILE A N 1
ATOM 577 C CA . ILE A 1 84 ? 5.302 -5.845 -1.300 1.00 91.25 84 ILE A CA 1
ATOM 578 C C . ILE A 1 84 ? 3.778 -5.920 -1.397 1.00 91.25 84 ILE A C 1
ATOM 580 O O . ILE A 1 84 ? 3.075 -4.979 -1.028 1.00 91.25 84 ILE A O 1
ATOM 584 N N . ARG A 1 85 ? 3.244 -7.066 -1.828 1.00 89.50 85 ARG A N 1
ATOM 585 C CA . ARG A 1 85 ? 1.800 -7.274 -1.957 1.00 89.50 85 ARG A CA 1
ATOM 586 C C . ARG A 1 85 ? 1.074 -7.135 -0.620 1.00 89.50 85 ARG A C 1
ATOM 588 O O . ARG A 1 85 ? 0.035 -6.482 -0.566 1.00 89.50 85 ARG A O 1
ATOM 595 N N . ALA A 1 86 ? 1.611 -7.695 0.462 1.00 89.69 86 ALA A N 1
ATOM 596 C CA . ALA A 1 86 ? 1.032 -7.552 1.796 1.00 89.69 86 ALA A CA 1
ATOM 597 C C . ALA A 1 86 ? 1.057 -6.090 2.286 1.00 89.69 86 ALA A C 1
ATOM 599 O O . ALA A 1 86 ? 0.057 -5.611 2.822 1.00 89.69 86 ALA A O 1
ATOM 600 N N . LEU A 1 87 ? 2.147 -5.355 2.039 1.00 93.00 87 LEU A N 1
ATOM 601 C CA . LEU A 1 87 ? 2.259 -3.930 2.374 1.00 93.00 87 LEU A CA 1
ATOM 602 C C . LEU A 1 87 ? 1.240 -3.073 1.613 1.00 93.00 87 LEU A C 1
ATOM 604 O O . LEU A 1 87 ? 0.554 -2.256 2.226 1.00 93.00 87 LEU A O 1
ATOM 608 N N . VAL A 1 88 ? 1.079 -3.300 0.306 1.00 92.00 88 VAL A N 1
ATOM 609 C CA . VAL A 1 88 ? 0.067 -2.612 -0.516 1.00 92.00 88 VAL A CA 1
ATOM 610 C C . VAL A 1 88 ? -1.337 -2.861 0.034 1.00 92.00 88 VAL A C 1
ATOM 612 O O . VAL A 1 88 ? -2.114 -1.921 0.191 1.00 92.00 88 VAL A O 1
ATOM 615 N N . ARG A 1 89 ? -1.655 -4.105 0.412 1.00 90.81 89 ARG A N 1
ATOM 616 C CA . ARG A 1 89 ? -2.967 -4.449 0.980 1.00 90.81 89 ARG A CA 1
ATOM 617 C C . ARG A 1 89 ? -3.212 -3.832 2.355 1.00 90.81 89 ARG A C 1
ATOM 619 O O . ARG A 1 89 ? -4.331 -3.403 2.627 1.00 90.81 89 ARG A O 1
ATOM 626 N N . LEU A 1 90 ? -2.192 -3.744 3.208 1.00 92.81 90 LEU A N 1
ATOM 627 C CA . LEU A 1 90 ? -2.283 -2.996 4.468 1.00 92.81 90 LEU A CA 1
ATOM 628 C C . LEU A 1 90 ? -2.517 -1.500 4.206 1.00 92.81 90 LEU A C 1
ATOM 630 O O . LEU A 1 90 ? -3.321 -0.873 4.894 1.00 92.81 90 LEU A O 1
ATOM 634 N N . GLY A 1 91 ? -1.874 -0.943 3.176 1.00 92.38 91 GLY A N 1
ATOM 635 C CA . GLY A 1 91 ? -2.130 0.415 2.696 1.00 92.38 91 GLY A CA 1
ATOM 636 C C . GLY A 1 91 ? -3.589 0.627 2.281 1.00 92.38 91 GLY A C 1
ATOM 637 O O . GLY A 1 91 ? -4.229 1.571 2.748 1.00 92.38 91 GLY A O 1
ATOM 638 N N . ASP A 1 92 ? -4.141 -0.280 1.472 1.00 91.06 92 ASP A N 1
ATOM 639 C CA . ASP A 1 92 ? -5.546 -0.260 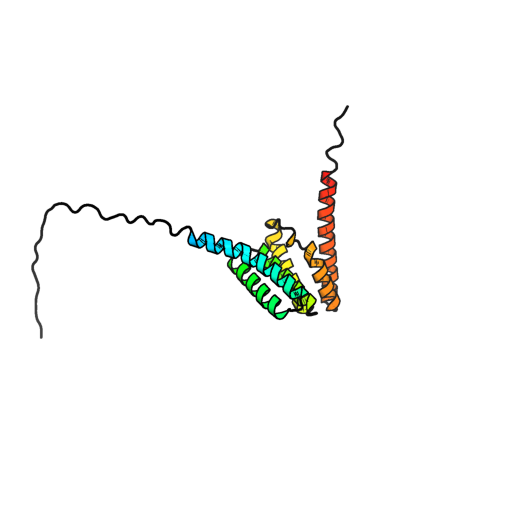1.041 1.00 91.06 92 ASP A CA 1
ATOM 640 C C . ASP A 1 92 ? -6.511 -0.329 2.231 1.00 91.06 92 ASP A C 1
ATOM 642 O O . ASP A 1 92 ? -7.462 0.452 2.316 1.00 91.06 92 ASP A O 1
ATOM 646 N N . LEU A 1 93 ? -6.243 -1.230 3.178 1.00 92.19 93 LEU A N 1
ATOM 647 C CA . LEU A 1 93 ? -7.034 -1.386 4.394 1.00 92.19 93 LEU A CA 1
ATOM 648 C C . LEU A 1 93 ? -7.059 -0.094 5.222 1.00 92.19 93 LEU A C 1
ATOM 650 O O . LEU A 1 93 ? -8.121 0.338 5.675 1.00 92.19 93 LEU A O 1
ATOM 654 N N . TYR A 1 94 ? -5.900 0.529 5.441 1.00 92.25 94 TYR A N 1
ATOM 655 C CA . TYR A 1 94 ? -5.823 1.773 6.206 1.00 92.25 94 TYR A CA 1
ATOM 656 C C . TYR A 1 94 ? -6.453 2.947 5.469 1.00 92.25 94 TYR A C 1
ATOM 658 O O . TYR A 1 94 ? -7.078 3.797 6.107 1.00 92.25 94 TYR A O 1
ATOM 666 N N . ARG A 1 95 ? -6.368 2.962 4.137 1.00 90.31 95 ARG A N 1
ATOM 667 C CA . ARG A 1 95 ? -7.067 3.936 3.303 1.00 90.31 95 ARG A CA 1
ATOM 668 C C . ARG A 1 95 ? -8.584 3.817 3.459 1.00 90.31 95 ARG A C 1
ATOM 670 O O . ARG A 1 95 ? -9.239 4.826 3.700 1.00 90.31 95 ARG A O 1
ATOM 677 N N . ALA A 1 96 ? -9.130 2.601 3.414 1.00 88.88 96 ALA A N 1
ATOM 678 C CA . ALA A 1 96 ? -10.561 2.350 3.620 1.00 88.88 96 ALA A CA 1
ATOM 679 C C . ALA A 1 96 ? -11.056 2.788 5.016 1.00 88.88 96 ALA A C 1
ATOM 681 O O . ALA A 1 96 ? -12.220 3.139 5.189 1.00 88.88 96 ALA A O 1
ATOM 682 N N . GLN A 1 97 ? -10.158 2.824 6.005 1.00 89.94 97 GLN A N 1
ATOM 683 C CA . GLN A 1 97 ? -10.424 3.322 7.358 1.00 89.94 97 GLN A CA 1
ATOM 684 C C . GLN A 1 97 ? -10.145 4.825 7.541 1.00 89.94 97 GLN A C 1
ATOM 686 O O . GLN A 1 97 ? -10.164 5.304 8.675 1.00 89.94 97 GLN A O 1
ATOM 691 N N . PHE A 1 98 ? -9.835 5.569 6.473 1.00 90.19 98 PHE A N 1
ATOM 692 C CA . PHE A 1 98 ? -9.431 6.983 6.529 1.00 90.19 98 PHE A CA 1
ATOM 693 C C . PHE A 1 98 ? -8.164 7.246 7.367 1.00 90.19 98 PHE A C 1
ATOM 695 O O . PHE A 1 98 ? -7.880 8.377 7.762 1.00 90.19 98 PHE A O 1
ATOM 702 N N . ARG A 1 99 ? -7.356 6.211 7.629 1.00 90.25 99 ARG A N 1
ATOM 703 C CA . ARG A 1 99 ? -6.071 6.312 8.336 1.00 90.25 99 ARG A CA 1
ATOM 704 C C . ARG A 1 99 ? -4.961 6.647 7.341 1.00 90.25 99 ARG A C 1
ATOM 706 O O . ARG A 1 99 ? -4.041 5.860 7.122 1.00 90.25 99 ARG A O 1
ATOM 713 N N . TRP A 1 100 ? -5.057 7.829 6.736 1.00 88.69 100 TRP A N 1
ATOM 714 C CA . TRP A 1 100 ? -4.215 8.258 5.611 1.00 88.69 100 TRP A CA 1
ATOM 715 C C . TRP A 1 100 ? -2.711 8.206 5.904 1.00 88.69 100 TRP A C 1
ATOM 717 O O . TRP A 1 100 ? -1.941 7.792 5.043 1.00 88.69 100 TRP A O 1
ATOM 727 N N . ALA A 1 101 ? -2.290 8.561 7.123 1.00 88.12 101 ALA A N 1
ATOM 728 C CA . ALA A 1 101 ? -0.881 8.522 7.530 1.00 88.12 101 ALA A CA 1
ATOM 729 C C . ALA A 1 101 ? -0.319 7.092 7.529 1.00 88.12 101 ALA A C 1
ATOM 731 O O . ALA A 1 101 ? 0.750 6.842 6.974 1.00 88.12 101 ALA A O 1
ATOM 732 N N . ASN A 1 102 ? -1.074 6.140 8.085 1.00 89.00 102 ASN A N 1
ATOM 733 C CA . ASN A 1 102 ? -0.678 4.732 8.116 1.00 89.00 102 ASN A CA 1
ATOM 734 C C . ASN A 1 102 ? -0.684 4.129 6.706 1.00 89.00 102 ASN A C 1
ATOM 736 O O . ASN A 1 102 ? 0.221 3.375 6.358 1.00 89.00 102 ASN A O 1
ATOM 740 N N . ALA A 1 103 ? -1.675 4.493 5.886 1.00 91.69 103 ALA A N 1
ATOM 741 C CA . ALA A 1 103 ? -1.757 4.055 4.497 1.00 91.69 103 ALA A CA 1
ATOM 742 C C . ALA A 1 103 ? -0.551 4.539 3.678 1.00 91.69 103 ALA A C 1
ATOM 744 O O . ALA A 1 103 ? 0.128 3.731 3.046 1.00 91.69 103 ALA A O 1
ATOM 745 N N . ALA A 1 104 ? -0.235 5.838 3.750 1.00 89.25 104 ALA A N 1
ATOM 746 C CA . ALA A 1 104 ? 0.913 6.422 3.065 1.00 89.25 104 ALA A CA 1
ATOM 747 C C . ALA A 1 104 ? 2.230 5.757 3.489 1.00 89.25 104 ALA A C 1
ATOM 749 O O . ALA A 1 104 ? 3.041 5.416 2.632 1.00 89.25 104 ALA A O 1
ATOM 750 N N . GLY A 1 105 ? 2.417 5.504 4.790 1.00 90.31 105 GLY A N 1
ATOM 751 C CA . GLY A 1 105 ? 3.586 4.781 5.294 1.00 90.31 105 GLY A CA 1
ATOM 752 C C . GLY A 1 105 ? 3.733 3.391 4.669 1.00 90.31 105 GLY A C 1
ATOM 753 O O . GLY A 1 105 ? 4.805 3.047 4.176 1.00 90.31 105 GLY A O 1
ATOM 754 N N . LYS A 1 106 ? 2.642 2.619 4.598 1.00 93.81 106 LYS A N 1
ATOM 755 C CA . LYS A 1 106 ? 2.668 1.263 4.027 1.00 93.81 106 LYS A CA 1
ATOM 756 C C . LYS A 1 106 ? 2.928 1.245 2.523 1.00 93.81 106 LYS A C 1
ATOM 758 O O . LYS A 1 106 ? 3.714 0.421 2.060 1.00 93.81 106 LYS A O 1
ATOM 763 N N . TYR A 1 107 ? 2.354 2.177 1.765 1.00 91.06 107 TYR A N 1
ATOM 764 C CA . TYR A 1 107 ? 2.679 2.311 0.342 1.00 91.06 107 TYR A CA 1
ATOM 765 C C . TYR A 1 107 ? 4.120 2.779 0.105 1.00 91.06 107 TYR A C 1
ATOM 767 O O . TYR A 1 107 ? 4.748 2.341 -0.856 1.00 91.06 107 TYR A O 1
ATOM 775 N N . HIS A 1 108 ? 4.663 3.636 0.973 1.00 90.25 108 HIS A N 1
ATOM 776 C CA . HIS A 1 108 ? 6.067 4.037 0.899 1.00 90.25 108 HIS A CA 1
ATOM 777 C C . HIS A 1 108 ? 7.017 2.866 1.167 1.00 90.25 108 HIS A C 1
ATOM 779 O O . HIS A 1 108 ? 7.977 2.698 0.418 1.00 90.25 108 HIS A O 1
ATOM 785 N N . GLU A 1 109 ? 6.742 2.041 2.182 1.00 91.81 109 GLU A N 1
ATOM 786 C CA . GLU A 1 109 ? 7.502 0.809 2.448 1.00 91.81 109 GLU A CA 1
ATOM 787 C C . GLU A 1 109 ? 7.458 -0.140 1.237 1.00 91.81 109 GLU A C 1
ATOM 789 O O . GLU A 1 109 ? 8.496 -0.644 0.812 1.00 91.81 109 GLU A O 1
ATOM 794 N N . ALA A 1 110 ? 6.277 -0.325 0.633 1.00 91.62 110 ALA A N 1
ATOM 795 C CA . ALA A 1 110 ? 6.103 -1.145 -0.566 1.00 91.62 110 ALA A CA 1
ATOM 796 C C . ALA A 1 110 ? 6.910 -0.613 -1.761 1.00 91.62 110 ALA A C 1
ATOM 798 O O . ALA A 1 110 ? 7.588 -1.385 -2.438 1.00 91.62 110 ALA A O 1
ATOM 799 N N . TYR A 1 111 ? 6.869 0.702 -2.001 1.00 90.44 111 TYR A N 1
ATOM 800 C CA . TYR A 1 111 ? 7.627 1.345 -3.074 1.00 90.44 111 TYR A CA 1
ATOM 801 C C . TYR A 1 111 ? 9.138 1.225 -2.859 1.00 90.44 111 TYR A C 1
ATOM 803 O O . TYR A 1 111 ? 9.859 0.892 -3.793 1.00 90.44 111 TYR A O 1
ATOM 811 N N . ALA A 1 112 ? 9.621 1.478 -1.640 1.00 90.44 112 ALA A N 1
ATOM 812 C CA . ALA A 1 112 ? 11.044 1.401 -1.320 1.00 90.44 112 ALA A CA 1
ATOM 813 C C . ALA A 1 112 ? 11.583 -0.024 -1.491 1.00 90.44 112 ALA A C 1
ATOM 815 O O . ALA A 1 112 ? 12.667 -0.208 -2.041 1.00 90.44 112 ALA A O 1
ATOM 816 N N . LEU A 1 113 ? 10.810 -1.030 -1.066 1.00 90.75 113 LEU A N 1
ATOM 817 C CA . LEU A 1 113 ? 11.167 -2.423 -1.293 1.00 90.75 113 LEU A CA 1
ATOM 818 C C . LEU A 1 113 ? 11.167 -2.736 -2.792 1.00 90.75 113 LEU A C 1
ATOM 820 O O . LEU A 1 113 ? 12.168 -3.230 -3.296 1.00 90.75 113 LEU A O 1
ATOM 824 N N . TRP A 1 114 ? 10.113 -2.366 -3.526 1.00 90.06 114 TRP A N 1
ATOM 825 C CA . TRP A 1 114 ? 10.080 -2.547 -4.978 1.00 90.06 114 TRP A CA 1
ATOM 826 C C . TRP A 1 114 ? 11.281 -1.891 -5.670 1.00 90.06 114 TRP A C 1
ATOM 828 O O . TRP A 1 114 ? 11.903 -2.525 -6.507 1.00 90.06 114 TRP A O 1
ATOM 838 N N . GLU A 1 115 ? 11.681 -0.672 -5.299 1.00 88.62 115 GLU A N 1
ATOM 839 C CA . GLU A 1 115 ? 12.836 0.015 -5.897 1.00 88.62 115 GLU A CA 1
ATOM 840 C C . GLU A 1 115 ? 14.139 -0.781 -5.687 1.00 88.62 115 GLU A C 1
ATOM 842 O O . GLU A 1 115 ? 14.955 -0.873 -6.603 1.00 88.62 115 GLU A O 1
ATOM 847 N N . GLN A 1 116 ? 14.290 -1.443 -4.534 1.00 88.62 116 GLN A N 1
ATOM 848 C CA . GLN A 1 116 ? 15.445 -2.291 -4.219 1.00 88.62 116 GLN A CA 1
ATOM 849 C C . GLN A 1 116 ? 15.475 -3.620 -4.979 1.00 88.62 116 GLN A C 1
ATOM 851 O O . GLN A 1 116 ? 16.562 -4.113 -5.264 1.00 88.62 116 GLN A O 1
ATOM 856 N N . VAL A 1 117 ? 14.318 -4.211 -5.285 1.00 88.44 117 VAL A N 1
ATOM 857 C CA . VAL A 1 117 ? 14.217 -5.553 -5.898 1.00 88.44 117 VAL A CA 1
ATOM 858 C C . VAL A 1 117 ? 13.590 -5.547 -7.297 1.00 88.44 117 VAL A C 1
ATOM 860 O O . VAL A 1 117 ? 13.360 -6.595 -7.890 1.00 88.44 117 VAL A O 1
ATOM 863 N N . SER A 1 118 ? 13.352 -4.367 -7.869 1.00 80.56 118 SER A N 1
ATOM 864 C CA . SER A 1 118 ? 12.669 -4.172 -9.159 1.00 80.56 118 SER A CA 1
ATOM 865 C C . SER A 1 118 ? 13.317 -4.932 -10.316 1.00 80.56 118 SER A C 1
ATOM 867 O O . SER A 1 118 ? 12.615 -5.403 -11.204 1.00 80.56 118 SER A O 1
ATOM 869 N N . TYR A 1 119 ? 14.640 -5.112 -10.292 1.00 78.69 119 TYR A N 1
ATOM 870 C CA . TYR A 1 119 ? 15.382 -5.831 -11.332 1.00 78.69 119 TYR A CA 1
ATOM 871 C C . TYR A 1 119 ? 15.120 -7.347 -11.354 1.00 78.69 119 TYR A C 1
ATOM 873 O O . TYR A 1 119 ? 15.417 -7.991 -12.357 1.00 78.69 119 TYR A O 1
ATOM 881 N N . SER A 1 120 ? 14.612 -7.931 -10.264 1.00 76.44 120 SER A N 1
ATOM 882 C CA . SER A 1 120 ? 14.356 -9.374 -10.141 1.00 76.44 120 SER A CA 1
ATOM 883 C C . SER A 1 120 ? 12.866 -9.726 -10.114 1.00 76.44 120 SER A C 1
ATOM 885 O O . SER A 1 120 ? 12.512 -10.906 -10.084 1.00 76.44 120 SER A O 1
ATOM 887 N N . ILE A 1 121 ? 11.987 -8.720 -10.136 1.00 77.44 121 ILE A N 1
ATOM 888 C CA . ILE A 1 121 ? 10.539 -8.890 -10.038 1.00 77.44 121 ILE A CA 1
ATOM 889 C C . ILE A 1 121 ? 9.883 -8.644 -11.397 1.00 77.44 121 ILE A C 1
ATOM 891 O O . ILE A 1 121 ? 9.881 -7.531 -11.914 1.00 77.44 121 ILE A O 1
ATOM 895 N N . HIS A 1 122 ? 9.226 -9.678 -11.922 1.00 72.06 122 HIS A N 1
ATOM 896 C CA . HIS A 1 122 ? 8.422 -9.622 -13.150 1.00 72.06 122 HIS A CA 1
ATOM 897 C C . HIS A 1 122 ? 6.914 -9.770 -12.883 1.00 72.06 122 HIS A C 1
ATOM 899 O O . HIS A 1 122 ? 6.165 -10.233 -13.739 1.00 72.06 122 HIS A O 1
ATOM 905 N N . ASP A 1 123 ? 6.454 -9.416 -11.682 1.00 78.50 123 ASP A N 1
ATOM 906 C CA . ASP A 1 123 ? 5.041 -9.502 -11.306 1.00 78.50 123 ASP A CA 1
ATOM 907 C C . ASP A 1 123 ? 4.365 -8.124 -11.425 1.00 78.50 123 ASP A C 1
ATOM 909 O O . ASP A 1 123 ? 4.707 -7.170 -10.722 1.00 78.50 123 ASP A O 1
ATOM 913 N N . ALA A 1 124 ? 3.378 -8.023 -12.320 1.00 78.94 124 ALA A N 1
ATOM 914 C CA . ALA A 1 124 ? 2.633 -6.791 -12.569 1.00 78.94 124 ALA A CA 1
ATOM 915 C C . ALA A 1 124 ? 1.786 -6.334 -11.365 1.00 78.94 124 ALA A C 1
ATOM 917 O O . ALA A 1 124 ? 1.496 -5.146 -11.231 1.00 78.94 124 ALA A O 1
ATOM 918 N N . SER A 1 125 ? 1.391 -7.245 -10.468 1.00 78.94 125 SER A N 1
ATOM 919 C CA . SER A 1 125 ? 0.538 -6.927 -9.316 1.00 78.94 125 SER A CA 1
ATOM 920 C C . SER A 1 125 ? 1.239 -6.051 -8.278 1.00 78.94 125 SER A C 1
ATOM 922 O O . SER A 1 125 ? 0.592 -5.235 -7.619 1.00 78.94 125 SER A O 1
ATOM 924 N N . VAL A 1 126 ? 2.561 -6.181 -8.171 1.00 83.62 126 VAL A N 1
ATOM 925 C CA . VAL A 1 126 ? 3.417 -5.394 -7.273 1.00 83.62 126 VAL A CA 1
ATOM 926 C C . VAL A 1 126 ? 4.085 -4.219 -7.982 1.00 83.62 126 VAL A C 1
ATOM 928 O O . VAL A 1 126 ? 4.899 -3.522 -7.381 1.00 83.62 126 VAL A O 1
ATOM 931 N N . HIS A 1 127 ? 3.752 -3.982 -9.252 1.00 88.19 127 HIS A N 1
ATOM 932 C CA . HIS A 1 127 ? 4.300 -2.865 -10.003 1.00 88.19 127 HIS A CA 1
ATOM 933 C C . HIS A 1 127 ? 3.788 -1.526 -9.433 1.00 88.19 127 HIS A C 1
ATOM 935 O O . HIS A 1 127 ? 2.584 -1.388 -9.220 1.00 88.19 127 HIS A O 1
ATOM 941 N N . PRO A 1 128 ? 4.637 -0.499 -9.242 1.00 85.81 128 PRO A N 1
ATOM 942 C CA . PRO A 1 128 ? 4.262 0.767 -8.610 1.00 85.81 128 PRO A CA 1
ATOM 943 C C . PRO A 1 128 ? 3.056 1.459 -9.239 1.00 85.81 128 PRO A C 1
ATOM 945 O O . PRO A 1 128 ? 2.265 2.077 -8.533 1.00 85.81 128 PRO A O 1
ATOM 948 N N . ILE A 1 129 ? 2.858 1.309 -10.550 1.00 85.81 129 ILE A N 1
ATOM 949 C CA . ILE A 1 129 ? 1.690 1.858 -11.260 1.00 85.81 129 ILE A CA 1
ATOM 950 C C . ILE A 1 129 ? 0.360 1.438 -10.599 1.00 85.81 129 ILE A C 1
ATOM 952 O O . ILE A 1 129 ? -0.597 2.209 -10.632 1.00 85.81 129 ILE A O 1
ATOM 956 N N . THR A 1 130 ? 0.289 0.268 -9.950 1.00 87.62 130 THR A N 1
ATOM 957 C CA . THR A 1 130 ? -0.949 -0.224 -9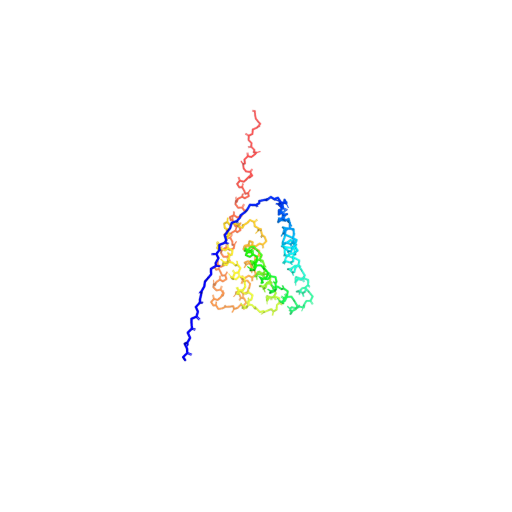.326 1.00 87.62 130 THR A CA 1
ATOM 958 C C . THR A 1 130 ? -1.301 0.486 -8.016 1.00 87.62 130 THR A C 1
ATOM 960 O O . THR A 1 130 ? -2.484 0.618 -7.705 1.00 87.62 130 THR A O 1
ATOM 963 N N . PHE A 1 131 ? -0.316 0.970 -7.250 1.00 89.38 131 PHE A N 1
ATOM 964 C CA . PHE A 1 131 ? -0.538 1.515 -5.902 1.00 89.38 131 PHE A CA 1
ATOM 965 C C . PHE A 1 131 ? -0.047 2.957 -5.700 1.00 89.38 131 PHE A C 1
ATOM 967 O O . PHE A 1 131 ? -0.481 3.619 -4.755 1.00 89.38 131 PHE A O 1
ATOM 974 N N . LEU A 1 132 ? 0.798 3.492 -6.588 1.00 89.69 132 LEU A N 1
ATOM 975 C CA . LEU A 1 132 ? 1.229 4.893 -6.545 1.00 89.69 132 LEU A CA 1
ATOM 976 C C . LEU A 1 132 ? 0.064 5.900 -6.609 1.00 89.69 132 LEU A C 1
ATOM 978 O O . LEU A 1 132 ? 0.129 6.881 -5.867 1.00 89.69 132 LEU A O 1
ATOM 982 N N . PRO A 1 133 ? -1.020 5.690 -7.389 1.00 90.06 133 PRO A N 1
ATOM 983 C CA . PRO A 1 133 ? -2.180 6.585 -7.347 1.00 90.06 133 PRO A CA 1
ATOM 984 C C . PRO A 1 133 ? -2.812 6.666 -5.950 1.00 90.06 133 PRO A C 1
ATOM 986 O O . PRO A 1 133 ? -3.133 7.754 -5.472 1.00 90.06 133 PRO A O 1
ATOM 989 N N . SER A 1 134 ? -2.917 5.527 -5.258 1.00 90.62 134 SER A N 1
ATOM 990 C CA . SER A 1 134 ? -3.434 5.448 -3.887 1.00 90.62 134 SER A CA 1
ATOM 991 C C . SER A 1 134 ? -2.519 6.159 -2.887 1.00 90.62 134 SER A C 1
ATOM 993 O O . SER A 1 134 ? -3.001 6.802 -1.955 1.00 90.62 134 SER A O 1
ATOM 995 N N . LEU A 1 135 ? -1.198 6.079 -3.077 1.00 89.62 135 LEU A N 1
ATOM 996 C CA . LEU A 1 135 ? -0.232 6.816 -2.264 1.00 89.62 135 LEU A CA 1
ATOM 997 C C . LEU A 1 135 ? -0.354 8.331 -2.476 1.00 89.62 135 LEU A C 1
ATOM 999 O O . LEU A 1 135 ? -0.389 9.076 -1.499 1.00 89.62 135 LEU A O 1
ATOM 1003 N N . VAL A 1 136 ? -0.477 8.785 -3.728 1.00 89.44 136 VAL A N 1
ATOM 1004 C CA . VAL A 1 136 ? -0.684 10.204 -4.061 1.00 89.44 136 VAL A CA 1
ATOM 1005 C C . VAL A 1 136 ? -1.949 10.737 -3.393 1.00 89.44 136 VAL A C 1
ATOM 1007 O O . VAL A 1 136 ? -1.889 11.777 -2.741 1.00 89.44 136 VAL A O 1
ATOM 1010 N N . GLU A 1 137 ? -3.059 9.999 -3.477 1.00 89.44 137 GLU A N 1
ATOM 1011 C CA . GLU A 1 137 ? -4.309 10.339 -2.792 1.00 89.44 137 GLU A CA 1
ATOM 1012 C C . GLU A 1 137 ? -4.093 10.492 -1.276 1.00 89.44 137 GLU A C 1
ATOM 1014 O O . GLU A 1 137 ? -4.495 11.494 -0.682 1.00 89.44 137 GLU A O 1
ATOM 1019 N N . CYS A 1 138 ? -3.406 9.538 -0.637 1.00 88.06 138 CYS A N 1
ATOM 1020 C CA . CYS A 1 138 ? -3.123 9.608 0.798 1.00 88.06 138 CYS A CA 1
ATOM 1021 C C . CYS A 1 138 ? -2.273 10.839 1.155 1.00 88.06 138 CYS A C 1
ATOM 1023 O O . CYS A 1 138 ? -2.561 11.528 2.135 1.00 88.06 138 CYS A O 1
ATOM 1025 N N . CYS A 1 139 ? -1.251 11.146 0.355 1.00 86.50 139 CYS A N 1
ATOM 1026 C CA . CYS A 1 139 ? -0.388 12.308 0.553 1.00 86.50 139 CYS A CA 1
ATOM 1027 C C . CYS A 1 139 ? -1.129 13.642 0.356 1.00 86.50 139 CYS A C 1
ATOM 1029 O O . CYS A 1 139 ? -0.884 14.590 1.103 1.00 86.50 139 CYS A O 1
ATOM 1031 N N . GLU A 1 140 ? -2.056 13.722 -0.603 1.00 87.19 140 GLU A N 1
ATOM 1032 C CA . GLU A 1 140 ? -2.922 14.890 -0.801 1.00 87.19 140 GLU A CA 1
ATOM 1033 C C . GLU A 1 140 ? -3.856 15.110 0.394 1.00 87.19 140 GLU A C 1
ATOM 1035 O O . GLU A 1 140 ? -3.988 16.236 0.872 1.00 87.19 140 GLU A O 1
ATOM 1040 N N . LYS A 1 141 ? -4.468 14.036 0.915 1.00 87.31 141 LYS A N 1
ATOM 1041 C CA . LYS A 1 141 ? -5.366 14.100 2.081 1.00 87.31 141 LYS A CA 1
ATOM 1042 C C . LYS A 1 141 ? -4.652 14.535 3.361 1.00 87.31 141 LYS A C 1
ATOM 1044 O O . LYS A 1 141 ? -5.267 15.194 4.194 1.00 87.31 141 LYS A O 1
ATOM 1049 N N . LEU A 1 142 ? -3.377 14.179 3.519 1.00 86.25 142 LEU A N 1
ATOM 1050 C CA . LEU A 1 142 ? -2.552 14.597 4.658 1.00 86.25 142 LEU A CA 1
ATOM 1051 C C . LEU A 1 142 ? -2.099 16.063 4.564 1.00 86.25 142 LEU A C 1
ATOM 1053 O O . LEU A 1 142 ? -1.828 16.684 5.590 1.00 86.25 142 LEU A O 1
ATOM 1057 N N . GLY A 1 143 ? -2.046 16.634 3.356 1.00 82.06 143 GLY A N 1
ATOM 1058 C CA . GLY A 1 143 ? -1.621 18.016 3.128 1.00 82.06 143 GLY A CA 1
ATOM 1059 C C . GLY A 1 143 ? -0.148 18.270 3.478 1.00 82.06 143 GLY A C 1
ATOM 1060 O O . GLY A 1 143 ? 0.661 17.348 3.555 1.00 82.06 143 GLY A O 1
ATOM 1061 N N . GLY A 1 144 ? 0.237 19.537 3.653 1.00 81.00 144 GLY A N 1
ATOM 1062 C CA . GLY A 1 144 ? 1.569 19.920 4.151 1.00 81.00 144 GLY A CA 1
ATOM 1063 C C . GLY A 1 144 ? 2.755 19.500 3.264 1.00 81.00 144 GLY A C 1
ATOM 1064 O O . GLY A 1 144 ? 2.683 19.545 2.035 1.00 81.00 144 GLY A O 1
ATOM 1065 N N . GLU A 1 145 ? 3.875 19.111 3.886 1.00 70.56 145 GLU A N 1
ATOM 1066 C CA . GLU A 1 145 ? 5.073 18.614 3.180 1.00 70.56 145 GLU A CA 1
ATOM 1067 C C . GLU A 1 145 ? 4.830 17.287 2.454 1.00 70.56 145 GLU A C 1
ATOM 1069 O O . GLU A 1 145 ? 5.381 17.065 1.375 1.00 70.56 145 GLU A O 1
ATOM 1074 N N . THR A 1 146 ? 3.931 16.446 2.969 1.00 70.12 146 THR A N 1
ATOM 1075 C CA . THR A 1 146 ? 3.498 15.213 2.299 1.00 70.12 146 THR A CA 1
ATOM 1076 C C . THR A 1 146 ? 2.800 15.487 0.966 1.00 70.12 146 THR A C 1
ATOM 1078 O O . THR A 1 146 ? 3.010 14.747 0.008 1.00 70.12 146 THR A O 1
ATOM 1081 N N . GLY A 1 147 ? 2.082 16.605 0.828 1.00 68.06 147 GLY A N 1
ATOM 1082 C CA . GLY A 1 147 ? 1.510 17.031 -0.455 1.00 68.06 147 GLY A CA 1
ATOM 1083 C C . GLY A 1 147 ? 2.564 17.364 -1.524 1.00 68.06 147 GLY A C 1
ATOM 1084 O O . GLY A 1 147 ? 2.350 17.105 -2.706 1.00 68.06 147 GLY A O 1
ATOM 1085 N N . LYS A 1 148 ? 3.743 17.870 -1.129 1.00 70.31 148 LYS A N 1
ATOM 1086 C CA . LYS A 1 148 ? 4.868 18.102 -2.059 1.00 70.31 148 LYS A CA 1
ATOM 1087 C C . LYS A 1 148 ? 5.475 16.781 -2.529 1.00 70.31 148 LYS A C 1
ATOM 1089 O O . LYS A 1 148 ? 5.787 16.633 -3.708 1.00 70.31 148 LYS A O 1
ATOM 1094 N N . MET A 1 149 ? 5.574 15.804 -1.624 1.00 74.19 149 MET A N 1
ATOM 1095 C CA . MET A 1 149 ? 5.987 14.442 -1.964 1.00 74.19 149 MET A CA 1
ATOM 1096 C C . MET A 1 149 ? 5.012 13.797 -2.962 1.00 74.19 149 MET A C 1
ATOM 1098 O O . MET A 1 149 ? 5.448 13.130 -3.897 1.00 74.19 149 MET A O 1
ATOM 1102 N N . ALA A 1 150 ? 3.708 14.080 -2.849 1.00 76.00 150 ALA A N 1
ATOM 1103 C CA . ALA A 1 150 ? 2.694 13.601 -3.792 1.00 76.00 150 ALA A CA 1
ATOM 1104 C C . ALA A 1 150 ? 2.984 14.022 -5.245 1.00 76.00 150 ALA A C 1
ATOM 1106 O O . ALA A 1 150 ? 2.798 13.229 -6.164 1.00 76.00 150 ALA A O 1
ATOM 1107 N N . ALA A 1 151 ? 3.464 15.250 -5.470 1.00 76.56 151 ALA A N 1
ATOM 1108 C CA . ALA A 1 151 ? 3.808 15.734 -6.809 1.00 76.56 151 ALA A CA 1
ATOM 1109 C C . ALA A 1 151 ? 5.003 14.974 -7.408 1.00 76.56 151 ALA A C 1
ATOM 1111 O O . ALA A 1 151 ? 4.956 14.570 -8.569 1.00 76.56 151 ALA A O 1
ATOM 1112 N N . VAL A 1 152 ? 6.036 14.719 -6.598 1.00 82.81 152 VAL A N 1
ATOM 1113 C CA . VAL A 1 152 ? 7.208 13.925 -7.001 1.00 82.81 152 VAL A CA 1
ATOM 1114 C C . VAL A 1 152 ? 6.798 12.492 -7.340 1.00 82.81 152 VAL A C 1
ATOM 1116 O O . VAL A 1 152 ? 7.196 11.955 -8.372 1.00 82.81 152 VAL A O 1
ATOM 1119 N N . ILE A 1 153 ? 5.960 11.884 -6.499 1.00 83.56 153 ILE A N 1
ATOM 1120 C CA . ILE A 1 153 ? 5.450 10.528 -6.714 1.00 83.56 153 ILE A CA 1
ATOM 1121 C C . ILE A 1 153 ? 4.611 10.457 -7.995 1.00 83.56 153 ILE A C 1
ATOM 1123 O O . ILE A 1 153 ? 4.746 9.510 -8.766 1.00 83.56 153 ILE A O 1
ATOM 1127 N N . ARG A 1 154 ? 3.783 11.471 -8.264 1.00 82.06 154 ARG A N 1
ATOM 1128 C CA . ARG A 1 154 ? 2.968 11.538 -9.483 1.00 82.06 154 ARG A CA 1
ATOM 1129 C C . ARG A 1 154 ? 3.829 11.624 -10.742 1.00 82.06 154 ARG A C 1
ATOM 1131 O O . ARG A 1 154 ? 3.552 10.919 -11.705 1.00 82.06 154 ARG A O 1
ATOM 1138 N N . ALA A 1 155 ? 4.889 12.433 -10.717 1.00 82.94 155 ALA A N 1
ATOM 1139 C CA . ALA A 1 155 ? 5.843 12.511 -11.821 1.00 82.94 155 ALA A CA 1
ATOM 1140 C C . ALA A 1 155 ? 6.535 11.159 -12.069 1.00 82.94 155 ALA A C 1
ATOM 1142 O O . ALA A 1 155 ? 6.642 10.727 -13.213 1.00 82.94 155 ALA A O 1
ATOM 1143 N N . LYS A 1 156 ? 6.931 10.449 -11.001 1.00 84.50 156 LYS A N 1
ATOM 1144 C CA . LYS A 1 156 ? 7.481 9.088 -11.113 1.00 84.50 156 LYS A CA 1
ATOM 1145 C C . LYS A 1 156 ? 6.476 8.100 -11.719 1.00 84.50 156 LYS A C 1
ATOM 1147 O O . LYS A 1 156 ? 6.844 7.336 -12.604 1.00 84.50 156 LYS A O 1
ATOM 1152 N N . ALA A 1 157 ? 5.220 8.127 -11.273 1.00 81.06 157 ALA A N 1
ATOM 1153 C CA . ALA A 1 157 ? 4.175 7.244 -11.793 1.00 81.06 157 ALA A CA 1
ATOM 1154 C C . ALA A 1 157 ? 3.926 7.461 -13.297 1.00 81.06 157 ALA A C 1
ATOM 1156 O O . ALA A 1 157 ? 3.801 6.487 -14.038 1.00 81.06 157 ALA A O 1
ATOM 1157 N N . LEU A 1 158 ? 3.911 8.721 -13.747 1.00 83.12 158 LEU A N 1
ATOM 1158 C CA . LEU A 1 158 ? 3.773 9.075 -15.163 1.00 83.12 158 LEU A CA 1
ATOM 1159 C C . LEU A 1 158 ? 4.964 8.589 -15.992 1.00 83.12 158 LEU A C 1
ATOM 1161 O O . LEU A 1 158 ? 4.760 7.930 -17.005 1.00 83.12 158 LEU A O 1
ATOM 1165 N N . ALA A 1 159 ? 6.195 8.814 -15.524 1.00 84.44 159 ALA A N 1
ATOM 1166 C CA . ALA A 1 159 ? 7.393 8.333 -16.215 1.00 84.44 159 ALA A CA 1
ATOM 1167 C C . ALA A 1 159 ? 7.392 6.800 -16.387 1.00 84.44 159 ALA A C 1
ATOM 1169 O O . ALA A 1 159 ? 7.796 6.282 -17.426 1.00 84.44 159 ALA A O 1
ATOM 1170 N N . MET A 1 160 ? 6.894 6.063 -15.388 1.00 82.62 160 MET A N 1
ATOM 1171 C CA . MET A 1 160 ? 6.735 4.607 -15.468 1.00 82.62 160 MET A CA 1
ATOM 1172 C C . MET A 1 160 ? 5.658 4.184 -16.474 1.00 82.62 160 MET A C 1
ATOM 1174 O O . MET A 1 160 ? 5.847 3.197 -17.185 1.00 82.62 160 MET A O 1
ATOM 1178 N N . GLN A 1 161 ? 4.539 4.913 -16.556 1.00 77.44 161 GLN A N 1
ATOM 1179 C CA . GLN A 1 161 ? 3.512 4.661 -17.571 1.00 77.44 161 GLN A CA 1
ATOM 1180 C C . GLN A 1 161 ? 4.042 4.916 -18.983 1.00 77.44 161 GLN A C 1
ATOM 1182 O O . GLN A 1 161 ? 3.890 4.047 -19.834 1.00 77.44 161 GLN A O 1
ATOM 1187 N N . GLU A 1 162 ? 4.708 6.048 -19.211 1.00 80.06 162 GLU A N 1
ATOM 1188 C CA . GLU A 1 162 ? 5.269 6.413 -20.518 1.00 80.06 162 GLU A CA 1
ATOM 1189 C C . GLU A 1 162 ? 6.307 5.395 -21.005 1.00 80.06 162 GLU A C 1
ATOM 1191 O O . GLU A 1 162 ? 6.303 5.006 -22.171 1.00 80.06 162 GLU A O 1
ATOM 1196 N N . HIS A 1 163 ? 7.167 4.906 -20.107 1.00 71.75 163 HIS A N 1
ATOM 1197 C CA . HIS A 1 163 ? 8.127 3.851 -20.435 1.00 71.75 163 HIS A CA 1
ATOM 1198 C C . HIS A 1 163 ? 7.438 2.521 -20.783 1.00 71.75 163 HIS A C 1
ATOM 1200 O O . HIS A 1 163 ? 7.936 1.756 -21.605 1.00 71.75 163 HIS A O 1
ATOM 1206 N N . THR A 1 164 ? 6.286 2.236 -20.173 1.00 70.06 164 THR A N 1
ATOM 1207 C CA . THR A 1 164 ? 5.512 1.020 -20.460 1.00 70.06 164 THR A CA 1
ATOM 1208 C C . THR A 1 164 ? 4.803 1.111 -21.813 1.00 70.06 164 THR A C 1
ATOM 1210 O O . THR A 1 164 ? 4.767 0.128 -22.545 1.00 70.06 164 THR A O 1
ATOM 1213 N N . THR A 1 165 ? 4.252 2.275 -22.167 1.00 65.31 165 THR A N 1
ATOM 1214 C CA . THR A 1 165 ? 3.537 2.468 -23.439 1.00 65.31 165 THR A CA 1
ATOM 1215 C C . THR A 1 165 ? 4.483 2.576 -24.626 1.00 65.31 165 THR A C 1
ATOM 1217 O O . THR A 1 165 ? 4.205 2.010 -25.672 1.00 65.31 165 THR A O 1
ATOM 1220 N N . ARG A 1 166 ? 5.637 3.232 -24.460 1.00 62.22 166 ARG A N 1
ATOM 1221 C CA . ARG A 1 166 ? 6.619 3.385 -25.541 1.00 62.22 166 ARG A CA 1
ATOM 1222 C C . ARG A 1 166 ? 7.219 2.048 -25.987 1.00 62.22 166 ARG A C 1
ATOM 1224 O O . ARG A 1 166 ? 7.416 1.839 -27.172 1.00 62.22 166 ARG A O 1
ATOM 1231 N N . GLY A 1 167 ? 7.425 1.118 -25.051 1.00 58.00 167 GLY A N 1
ATOM 1232 C CA . GLY A 1 167 ? 7.878 -0.238 -25.377 1.00 58.00 167 GLY A CA 1
ATOM 1233 C C . GLY A 1 167 ? 6.840 -1.106 -26.103 1.00 58.00 167 GLY A C 1
ATOM 1234 O O . GLY A 1 167 ? 7.205 -2.173 -26.580 1.00 58.00 167 GLY A O 1
ATOM 1235 N N . LEU A 1 168 ? 5.566 -0.691 -26.175 1.00 56.03 168 LEU A N 1
ATOM 1236 C CA . LEU A 1 168 ? 4.538 -1.355 -26.991 1.00 56.03 168 LEU A CA 1
ATOM 1237 C C . LEU A 1 168 ? 4.515 -0.817 -28.427 1.00 56.03 168 LEU A C 1
ATOM 1239 O O . LEU A 1 168 ? 4.257 -1.594 -29.341 1.00 56.03 168 LEU A O 1
ATOM 1243 N N . ASP A 1 169 ? 4.812 0.471 -28.624 1.00 55.69 169 ASP A N 1
ATOM 1244 C CA . ASP A 1 169 ? 4.871 1.093 -29.954 1.00 55.69 169 ASP A CA 1
ATOM 1245 C C . ASP A 1 169 ? 6.073 0.574 -30.767 1.00 55.69 169 ASP A C 1
ATOM 1247 O O . ASP A 1 169 ? 5.934 0.302 -31.956 1.00 55.69 169 ASP A O 1
ATOM 1251 N N . ASP A 1 170 ? 7.218 0.320 -30.119 1.00 55.50 170 ASP A N 1
ATOM 1252 C CA . ASP A 1 170 ? 8.426 -0.211 -30.777 1.00 55.50 170 ASP A CA 1
ATOM 1253 C C . ASP A 1 170 ? 8.255 -1.652 -31.327 1.00 55.50 170 ASP A C 1
ATOM 1255 O O . ASP A 1 170 ? 9.083 -2.109 -32.108 1.00 55.50 170 ASP A O 1
ATOM 1259 N N . ILE A 1 171 ? 7.198 -2.385 -30.944 1.00 54.78 171 ILE A N 1
ATOM 1260 C CA . ILE A 1 171 ? 6.933 -3.769 -31.404 1.00 54.78 171 ILE A CA 1
ATOM 1261 C C . ILE A 1 171 ? 6.066 -3.787 -32.677 1.00 54.78 171 ILE A C 1
ATOM 1263 O O . ILE A 1 171 ? 6.024 -4.789 -33.387 1.00 54.78 171 ILE A O 1
ATOM 1267 N N . VAL A 1 172 ? 5.356 -2.697 -32.981 1.00 54.78 172 VAL A N 1
ATOM 1268 C CA . VAL A 1 172 ? 4.377 -2.654 -34.084 1.00 54.78 172 VAL A CA 1
ATOM 1269 C C . VAL A 1 172 ? 5.025 -2.296 -35.431 1.00 54.78 172 VAL A C 1
ATOM 1271 O O . VAL A 1 172 ? 4.440 -2.558 -36.475 1.00 54.78 172 VAL A O 1
ATOM 1274 N N . GLU A 1 173 ? 6.249 -1.768 -35.438 1.00 53.97 173 GLU A N 1
ATOM 1275 C CA . GLU A 1 173 ? 6.910 -1.246 -36.648 1.00 53.97 173 GLU A CA 1
ATOM 1276 C C . GLU A 1 173 ? 7.751 -2.288 -37.431 1.00 53.97 173 GLU A C 1
ATOM 1278 O O . GLU A 1 173 ? 8.363 -1.929 -38.433 1.00 53.97 173 GLU A O 1
ATOM 1283 N N . GLU A 1 174 ? 7.804 -3.569 -37.028 1.00 54.59 174 GLU A N 1
ATOM 1284 C CA . GLU A 1 174 ? 8.670 -4.578 -37.686 1.00 54.59 174 GLU A CA 1
ATOM 1285 C C . GLU A 1 174 ? 7.974 -5.544 -38.676 1.00 54.59 174 GLU A C 1
ATOM 1287 O O . GLU A 1 174 ? 8.678 -6.328 -39.306 1.00 54.59 174 GLU A O 1
ATOM 1292 N N . ASP A 1 175 ? 6.647 -5.498 -38.885 1.00 50.62 175 ASP A N 1
ATOM 1293 C CA . ASP A 1 175 ? 5.932 -6.519 -39.698 1.00 50.62 175 ASP A CA 1
ATOM 1294 C C . ASP A 1 175 ? 5.111 -5.966 -40.886 1.00 50.62 175 ASP A C 1
ATOM 1296 O O . ASP A 1 175 ? 4.126 -6.564 -41.316 1.00 50.62 175 ASP A O 1
ATOM 1300 N N . GLU A 1 176 ? 5.511 -4.824 -41.455 1.00 53.94 176 GLU A N 1
ATOM 1301 C CA . GLU A 1 176 ? 4.968 -4.331 -42.733 1.00 53.94 176 GLU A CA 1
ATOM 1302 C C . GLU A 1 176 ? 6.097 -4.078 -43.742 1.00 53.94 176 GLU A C 1
ATOM 1304 O O . GLU A 1 176 ? 6.501 -2.937 -43.971 1.00 53.94 176 GLU A O 1
ATOM 1309 N N . GLY A 1 177 ? 6.645 -5.134 -44.359 1.00 57.19 177 GLY A N 1
ATOM 1310 C CA . GLY A 1 177 ? 7.692 -4.889 -45.350 1.00 57.19 177 GLY A CA 1
ATOM 1311 C C . GLY A 1 177 ? 8.316 -6.035 -46.134 1.00 57.19 177 GLY A C 1
ATOM 1312 O O . GLY A 1 177 ? 9.465 -5.861 -46.506 1.00 57.19 177 GLY A O 1
ATOM 1313 N N . GLU A 1 178 ? 7.636 -7.144 -46.448 1.00 52.56 178 GLU A N 1
ATOM 1314 C CA . GLU A 1 178 ? 8.117 -8.064 -47.505 1.00 52.56 178 GLU A CA 1
ATOM 1315 C C . GLU A 1 178 ? 6.962 -8.710 -48.297 1.00 52.56 178 GLU A C 1
ATOM 1317 O O . GLU A 1 178 ? 6.686 -9.897 -48.161 1.00 52.56 178 GLU A O 1
ATOM 1322 N N . GLU A 1 179 ? 6.305 -7.944 -49.174 1.00 52.69 179 GLU A N 1
ATOM 1323 C CA . GLU A 1 179 ? 5.668 -8.497 -50.382 1.00 52.69 179 GLU A CA 1
ATOM 1324 C C . GLU A 1 179 ? 5.881 -7.536 -51.570 1.00 52.69 179 GLU A C 1
ATOM 1326 O O . GLU A 1 179 ? 5.057 -6.661 -51.825 1.00 52.69 179 GLU A O 1
ATOM 1331 N N . GLU A 1 180 ? 6.988 -7.709 -52.301 1.00 47.78 180 GLU A N 1
ATOM 1332 C CA . GLU A 1 180 ? 7.106 -7.379 -53.737 1.00 47.78 180 GLU A CA 1
ATOM 1333 C C . GLU A 1 180 ? 7.923 -8.448 -54.478 1.00 47.78 180 GLU A C 1
ATOM 1335 O O . GLU A 1 180 ? 9.005 -8.838 -53.980 1.00 47.78 180 GLU A O 1
#

Sequence (180 aa):
MSTTTLLATPSAATSGRMTPISTTTLSAAAPTILAAAAVVTTAAAAIAKTATEHIAAGQYGHAEVLLLDSYACSLARRSDVDIIRALVRLGDLYRAQFRWANAAGKYHEAYALWEQVSYSIHDASVHPITFLPSLVECCEKLGGETGKMAAVIRAKALAMQEHTTRGLDDIVEEDEGEEE